Protein AF-A0A7J2MGK4-F1 (afdb_monomer)

Nearest PDB structures (foldseek):
  2l66-assembly1_B  TM=4.886E-01  e=3.885E+00  Saccharolobus solfataricus 98/2
 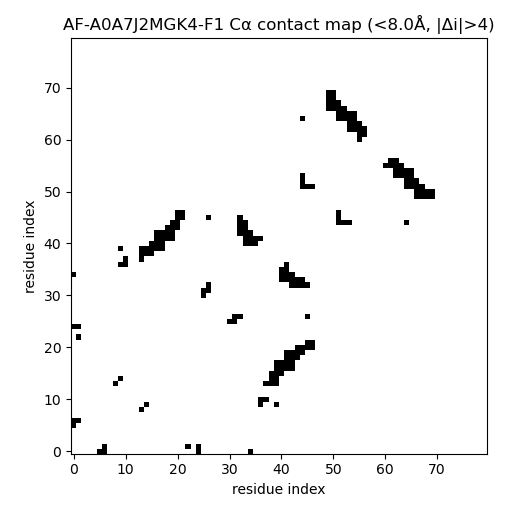 4v70-assembly1_BX  TM=2.491E-01  e=8.217E+00  Escherichia coli K-12

Radius of gyration: 16.1 Å; Cα contacts (8 Å, |Δi|>4): 97; chains: 1; bounding box: 37×25×46 Å

Mean predicted aligned error: 8.06 Å

Secondary structure (DSSP, 8-state):
---HHHHHHHHHH--S--B------SHHHH--SEE-STT--EE----SSSEEEEEEETTTTEEEEEEE-----GGGTT--

pLDDT: mean 80.58, std 14.43, range [46.41, 96.19]

Structure (mmCIF, N/CA/C/O backbone):
data_AF-A0A7J2MGK4-F1
#
_entry.id   AF-A0A7J2MGK4-F1
#
loop_
_atom_site.group_PDB
_atom_site.id
_atom_site.type_symbol
_atom_site.label_atom_id
_atom_site.label_alt_id
_atom_site.label_comp_id
_atom_site.label_asym_id
_atom_site.label_entity_id
_atom_site.label_seq_id
_atom_site.pdbx_PDB_ins_code
_atom_site.Cartn_x
_atom_site.Cartn_y
_atom_site.Cartn_z
_atom_site.occupancy
_atom_site.B_iso_or_equiv
_atom_site.auth_seq_id
_atom_site.auth_comp_id
_atom_site.auth_asym_id
_atom_site.auth_atom_id
_atom_site.pdbx_PDB_model_num
ATOM 1 N N . MET A 1 1 ? -6.752 -5.709 -3.765 1.00 61.38 1 MET A N 1
ATOM 2 C CA . MET A 1 1 ? -6.827 -6.761 -2.731 1.00 61.38 1 MET A CA 1
ATOM 3 C C . MET A 1 1 ? -7.756 -7.877 -3.202 1.00 61.38 1 MET A C 1
ATOM 5 O O . MET A 1 1 ? -8.967 -7.702 -3.134 1.00 61.38 1 MET A O 1
ATOM 9 N N . GLY A 1 2 ? -7.201 -8.987 -3.696 1.00 67.00 2 GLY A N 1
ATOM 10 C CA . GLY A 1 2 ? -7.873 -9.848 -4.690 1.00 67.00 2 GLY A CA 1
ATOM 11 C C . GLY A 1 2 ? -7.963 -11.286 -4.258 1.00 67.00 2 GLY A C 1
ATOM 12 O O . GLY A 1 2 ? -8.794 -12.040 -4.749 1.00 67.00 2 GLY A O 1
ATOM 13 N N . SER A 1 3 ? -7.188 -11.639 -3.236 1.00 81.31 3 SER A N 1
ATOM 14 C CA . SER A 1 3 ? -7.516 -12.776 -2.400 1.00 81.31 3 SER A CA 1
ATOM 15 C C . SER A 1 3 ? -8.651 -12.394 -1.455 1.00 81.31 3 SER A C 1
ATOM 17 O O . SER A 1 3 ? -8.502 -11.541 -0.572 1.00 81.31 3 SER A O 1
ATOM 19 N N . ARG A 1 4 ? -9.794 -13.072 -1.603 1.00 84.75 4 ARG A N 1
ATOM 20 C CA . ARG A 1 4 ? -10.933 -12.922 -0.689 1.00 84.75 4 ARG A CA 1
ATOM 21 C C . ARG A 1 4 ? -10.559 -13.289 0.750 1.00 84.75 4 ARG A C 1
ATOM 23 O O . ARG A 1 4 ? -11.041 -12.646 1.679 1.00 84.75 4 ARG A O 1
ATOM 30 N N . ALA A 1 5 ? -9.682 -14.277 0.930 1.00 88.31 5 ALA A N 1
ATOM 31 C CA . ALA A 1 5 ? -9.188 -14.683 2.242 1.00 88.31 5 ALA A CA 1
ATOM 32 C C . ALA A 1 5 ? -8.388 -13.558 2.917 1.00 88.31 5 ALA A C 1
ATOM 34 O O . ALA A 1 5 ? -8.663 -13.225 4.069 1.00 88.31 5 ALA A O 1
ATOM 35 N N . VAL A 1 6 ? -7.476 -12.910 2.179 1.00 87.06 6 VAL A N 1
ATOM 36 C CA . VAL A 1 6 ? -6.718 -11.751 2.683 1.00 87.06 6 VAL A CA 1
ATOM 37 C C . VAL A 1 6 ? -7.667 -10.606 3.024 1.00 87.06 6 VAL A C 1
ATOM 39 O O . VAL A 1 6 ? -7.598 -10.063 4.121 1.00 87.06 6 VAL A O 1
ATOM 42 N N . TYR A 1 7 ? -8.618 -10.281 2.146 1.00 87.62 7 TYR A N 1
ATOM 43 C CA . TYR A 1 7 ? -9.599 -9.229 2.421 1.00 87.62 7 TYR A CA 1
ATOM 44 C C . TYR A 1 7 ? -10.413 -9.489 3.700 1.00 87.62 7 TYR A C 1
ATOM 46 O O . TYR A 1 7 ? -10.596 -8.582 4.515 1.00 87.62 7 TYR A O 1
ATOM 54 N N . ASN A 1 8 ? -10.872 -10.726 3.906 1.00 91.50 8 ASN A N 1
ATOM 55 C CA . ASN A 1 8 ? -11.598 -11.114 5.116 1.00 91.50 8 ASN A CA 1
ATOM 56 C C . ASN A 1 8 ? -10.714 -11.014 6.368 1.00 91.50 8 ASN A C 1
ATOM 58 O O . ASN A 1 8 ? -11.176 -10.519 7.396 1.00 91.50 8 ASN A O 1
ATOM 62 N N . PHE A 1 9 ? -9.447 -11.428 6.281 1.00 92.38 9 PHE A N 1
ATOM 63 C CA . PHE A 1 9 ? -8.476 -11.264 7.363 1.00 92.38 9 PHE A CA 1
ATOM 64 C C . PHE A 1 9 ? -8.284 -9.783 7.723 1.00 92.38 9 PHE A C 1
ATOM 66 O O . PHE A 1 9 ? -8.403 -9.418 8.892 1.00 92.38 9 PHE A O 1
ATOM 73 N N . LEU A 1 10 ? -8.077 -8.917 6.724 1.00 92.06 10 LEU A N 1
ATOM 74 C CA . LEU A 1 10 ? -7.919 -7.474 6.926 1.00 92.06 10 LEU A CA 1
ATOM 75 C C . LEU A 1 10 ? -9.164 -6.853 7.567 1.00 92.06 10 LEU A C 1
ATOM 77 O O . LEU A 1 10 ? -9.046 -6.067 8.507 1.00 92.06 10 LEU A O 1
ATOM 81 N N . LYS A 1 11 ? -10.364 -7.235 7.115 1.00 91.75 11 LYS A N 1
ATOM 82 C CA . LYS A 1 11 ? -11.622 -6.778 7.722 1.00 91.75 11 LYS A CA 1
ATOM 83 C C . LYS A 1 11 ? -11.782 -7.230 9.169 1.00 91.75 11 LYS A C 1
ATOM 85 O O . LYS A 1 11 ? -12.243 -6.442 9.985 1.00 91.75 11 LYS A O 1
ATOM 90 N N . LYS A 1 12 ? -11.414 -8.473 9.481 1.00 95.38 12 LYS A N 1
ATOM 91 C CA . LYS A 1 12 ? -11.566 -9.046 10.823 1.00 95.38 12 LYS A CA 1
ATOM 92 C C . LYS A 1 12 ? -10.571 -8.460 11.824 1.00 95.38 12 LYS A C 1
ATOM 94 O O . LYS A 1 12 ? -10.955 -8.150 12.943 1.00 95.38 12 LYS A O 1
ATOM 99 N N . HIS A 1 13 ? -9.304 -8.350 11.437 1.00 96.00 13 HIS A N 1
ATOM 100 C CA . HIS A 1 13 ? -8.218 -8.039 12.371 1.00 96.00 13 HIS A CA 1
ATOM 101 C C . HIS A 1 13 ? -7.784 -6.574 12.353 1.00 96.00 13 HIS A C 1
ATOM 103 O O . HIS A 1 13 ? -7.089 -6.149 13.269 1.00 96.00 13 HIS A O 1
ATOM 109 N N . GLN A 1 14 ? -8.178 -5.812 11.329 1.00 95.69 14 GLN A N 1
ATOM 110 C CA . GLN A 1 14 ? -7.852 -4.393 11.167 1.00 95.69 14 GLN A CA 1
ATOM 111 C C . GLN A 1 14 ? -6.379 -4.040 11.497 1.00 95.69 14 GLN A C 1
ATOM 113 O O . GLN A 1 14 ? -6.128 -3.095 12.251 1.00 95.69 14 GLN A O 1
ATOM 118 N N . PRO A 1 15 ? -5.374 -4.771 10.959 1.00 94.50 15 PRO A N 1
ATOM 119 C CA . PRO A 1 15 ? -3.974 -4.413 11.182 1.00 94.50 15 PRO A CA 1
ATOM 120 C C . PRO A 1 15 ? -3.698 -3.011 10.623 1.00 94.50 15 PRO A C 1
ATOM 122 O O . PRO A 1 15 ? -4.245 -2.642 9.584 1.00 94.50 15 PRO A O 1
ATOM 125 N N . LYS A 1 16 ? -2.845 -2.223 11.288 1.00 93.44 16 LYS A N 1
ATOM 126 C CA . LYS A 1 16 ? -2.607 -0.821 10.893 1.00 93.44 16 LYS A CA 1
ATOM 127 C C . LYS A 1 16 ? -1.956 -0.689 9.512 1.00 93.44 16 LYS A C 1
ATOM 129 O O . LYS A 1 16 ? -2.399 0.137 8.718 1.00 93.44 16 LYS A O 1
ATOM 134 N N . LEU A 1 17 ? -0.936 -1.506 9.237 1.00 93.56 17 LEU A N 1
ATOM 135 C CA . LEU A 1 17 ? -0.105 -1.397 8.035 1.00 93.56 17 LEU A CA 1
ATOM 136 C C . LEU A 1 17 ? 0.319 -2.776 7.495 1.00 93.56 17 LEU A C 1
ATOM 138 O O . LEU A 1 17 ? 1.457 -3.200 7.689 1.00 93.56 17 LEU A O 1
ATOM 142 N N . PRO A 1 18 ? -0.587 -3.531 6.863 1.00 91.88 18 PRO A N 1
ATOM 143 C CA . PRO A 1 18 ? -0.221 -4.735 6.134 1.00 91.88 18 PRO A CA 1
ATOM 144 C C . PRO A 1 18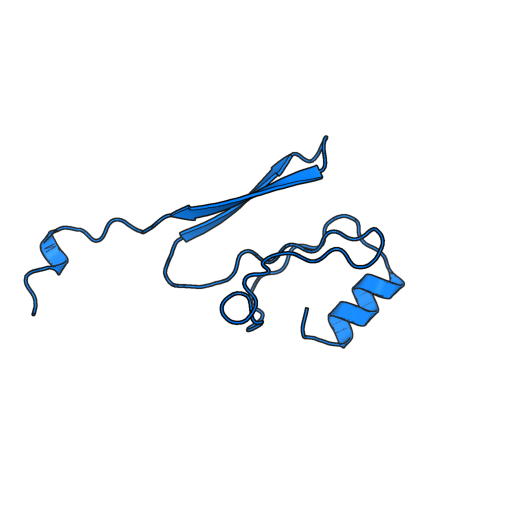 ? 0.524 -4.389 4.831 1.00 91.88 18 PRO A C 1
ATOM 146 O O . PRO A 1 18 ? 0.058 -3.594 4.007 1.00 91.88 18 PRO A O 1
ATOM 149 N N . LEU A 1 19 ? 1.692 -5.011 4.661 1.00 90.94 19 LEU A N 1
ATOM 150 C CA . LEU A 1 19 ? 2.566 -4.862 3.499 1.00 90.94 19 LEU A CA 1
ATOM 151 C C . LEU A 1 19 ? 2.500 -6.128 2.650 1.00 90.94 19 LEU A C 1
ATOM 153 O O . LEU A 1 19 ? 2.657 -7.235 3.168 1.00 90.94 19 LEU A O 1
ATOM 157 N N . HIS A 1 20 ? 2.269 -5.967 1.350 1.00 85.25 20 HIS A N 1
ATOM 158 C CA . HIS A 1 20 ? 2.099 -7.090 0.437 1.00 85.25 20 HIS A CA 1
ATOM 159 C C . HIS A 1 20 ? 3.070 -7.009 -0.739 1.00 85.25 20 HIS A C 1
ATOM 161 O O . HIS A 1 20 ? 3.192 -5.979 -1.400 1.00 85.25 20 HIS A O 1
ATOM 167 N N . GLY A 1 21 ? 3.720 -8.138 -1.015 1.00 73.12 21 GLY A N 1
ATOM 168 C CA . GLY A 1 21 ? 4.371 -8.443 -2.289 1.00 73.12 21 GLY A CA 1
ATOM 169 C C . GLY A 1 21 ? 3.646 -9.602 -2.979 1.00 73.12 21 GLY A C 1
ATOM 170 O O . GLY A 1 21 ? 2.771 -10.216 -2.371 1.00 73.12 21 GLY A O 1
ATOM 171 N N . ARG A 1 22 ? 3.998 -9.906 -4.236 1.00 70.56 22 ARG A N 1
ATOM 172 C CA . ARG A 1 22 ? 3.459 -11.041 -5.017 1.00 70.56 22 ARG A CA 1
ATOM 173 C C . ARG A 1 22 ? 1.944 -11.256 -4.884 1.00 70.56 22 ARG A C 1
ATOM 175 O O . ARG A 1 22 ? 1.492 -12.225 -4.283 1.00 70.56 22 ARG A O 1
ATOM 182 N N . ILE A 1 23 ? 1.155 -10.400 -5.526 1.00 60.34 23 ILE A N 1
ATOM 183 C CA . ILE A 1 23 ? -0.228 -10.709 -5.919 1.00 60.34 23 ILE A CA 1
ATOM 184 C C . ILE A 1 23 ? -0.454 -10.036 -7.281 1.00 60.34 23 ILE A C 1
ATOM 186 O O . ILE A 1 23 ? -0.230 -8.832 -7.406 1.00 60.34 23 ILE A O 1
ATOM 190 N N . HIS A 1 24 ? -0.863 -10.810 -8.298 1.00 52.47 24 HIS A N 1
ATOM 191 C CA . HIS A 1 24 ? -1.246 -10.347 -9.645 1.00 52.47 24 HIS A CA 1
ATOM 192 C C . HIS A 1 24 ? -2.544 -9.542 -9.607 1.00 52.47 24 HIS A C 1
ATOM 194 O O . HIS A 1 24 ? -3.571 -9.924 -10.161 1.00 52.47 24 HIS A O 1
ATOM 200 N N . GLU A 1 25 ? -2.517 -8.428 -8.902 1.00 52.38 25 GLU A N 1
ATOM 201 C CA . GLU A 1 25 ? -3.668 -7.573 -8.778 1.00 52.38 25 GLU A CA 1
ATOM 202 C C . GLU A 1 25 ? -3.350 -6.191 -9.281 1.00 52.38 25 GLU A C 1
ATOM 204 O O . GLU A 1 25 ? -2.701 -5.395 -8.604 1.00 52.38 25 GLU A O 1
ATOM 209 N N . SER A 1 26 ? -3.841 -5.976 -10.498 1.00 54.38 26 SER A N 1
ATOM 210 C CA . SER A 1 26 ? -4.581 -4.813 -10.976 1.00 54.38 26 SER A CA 1
ATOM 211 C C . SER A 1 26 ? -4.008 -3.433 -10.708 1.00 54.38 26 SER A C 1
ATOM 213 O O . SER A 1 26 ? -4.711 -2.466 -10.978 1.00 54.38 26 SER A O 1
ATOM 215 N N . HIS A 1 27 ? -2.773 -3.283 -10.236 1.00 57.91 27 HIS A N 1
ATOM 216 C CA . HIS A 1 27 ? -2.155 -1.972 -10.186 1.00 57.91 27 HIS A CA 1
ATOM 217 C C . HIS A 1 27 ? -2.111 -1.369 -11.593 1.00 57.91 27 HIS A C 1
ATOM 219 O O . HIS A 1 27 ? -2.541 -0.242 -11.792 1.00 57.91 27 HIS A O 1
ATOM 225 N N . GLU A 1 28 ? -1.741 -2.186 -12.574 1.00 59.88 28 GLU A N 1
ATOM 226 C CA . GLU A 1 28 ? -1.713 -1.812 -13.990 1.00 59.88 28 GLU A CA 1
ATOM 227 C C . GLU A 1 28 ? -3.104 -1.592 -14.593 1.00 59.88 28 GLU A C 1
ATOM 229 O O . GLU A 1 28 ? -3.265 -0.809 -15.517 1.00 59.88 28 GLU A O 1
ATOM 234 N N . VAL A 1 29 ? -4.134 -2.250 -14.053 1.00 61.00 29 VAL A N 1
ATOM 235 C CA . VAL A 1 29 ? -5.509 -2.148 -14.573 1.00 61.00 29 VAL A CA 1
ATOM 236 C C . VAL A 1 29 ? -6.286 -1.005 -13.909 1.00 61.00 29 VAL A C 1
ATOM 238 O O . VAL A 1 29 ? -7.167 -0.409 -14.516 1.00 61.00 29 VAL A O 1
ATOM 241 N N . THR A 1 30 ? -5.990 -0.695 -12.645 1.00 69.69 30 THR A N 1
ATOM 242 C CA . THR A 1 30 ? -6.782 0.231 -11.814 1.00 69.69 30 THR A CA 1
ATOM 243 C C . THR A 1 30 ? -6.020 1.478 -11.379 1.00 69.69 30 THR A C 1
ATOM 245 O O . THR A 1 30 ? -6.633 2.390 -10.828 1.00 69.69 30 THR A O 1
ATOM 248 N N . GLY A 1 31 ? -4.694 1.511 -11.540 1.00 74.56 31 GLY A N 1
ATOM 249 C CA . GLY A 1 31 ? -3.818 2.577 -11.044 1.00 74.56 31 GLY A CA 1
ATOM 250 C C . GLY A 1 31 ? -3.716 2.660 -9.515 1.00 74.56 31 GLY A C 1
ATOM 251 O O . GLY A 1 31 ? -3.073 3.567 -8.986 1.00 74.56 31 GLY A O 1
ATOM 252 N N . ARG A 1 32 ? -4.333 1.738 -8.760 1.00 81.38 32 ARG A N 1
ATOM 253 C CA . ARG A 1 32 ? -4.371 1.776 -7.287 1.00 81.38 32 ARG A CA 1
ATOM 254 C C . ARG A 1 32 ? -3.315 0.851 -6.695 1.00 81.38 32 ARG A C 1
ATOM 256 O O . ARG A 1 32 ? -3.364 -0.358 -6.890 1.00 81.38 32 ARG A O 1
ATOM 263 N N . TRP A 1 33 ? -2.318 1.413 -6.012 1.00 85.88 33 TRP A N 1
ATOM 264 C CA . TRP A 1 33 ? -1.216 0.676 -5.350 1.00 85.88 33 TRP A CA 1
ATOM 265 C C . TRP A 1 33 ? -1.421 0.569 -3.835 1.00 85.88 33 TRP A C 1
ATOM 267 O O . TRP A 1 33 ? -0.625 -0.032 -3.117 1.00 85.88 33 TRP A O 1
ATOM 277 N N . TYR A 1 34 ? -2.509 1.147 -3.332 1.00 89.44 34 TYR A N 1
ATOM 278 C CA . TYR A 1 34 ? -2.910 1.028 -1.945 1.00 89.44 34 TYR A CA 1
ATOM 279 C C . TYR A 1 34 ? -4.432 0.999 -1.819 1.00 89.44 34 TYR A C 1
ATOM 281 O O . TYR A 1 34 ? -5.170 1.403 -2.723 1.00 89.44 34 TYR A O 1
ATOM 289 N N . ALA A 1 35 ? -4.904 0.511 -0.678 1.00 88.69 35 ALA A N 1
ATOM 290 C CA . ALA A 1 35 ? -6.311 0.530 -0.306 1.00 88.69 35 ALA A CA 1
ATOM 291 C C . ALA A 1 35 ? -6.455 0.824 1.188 1.00 88.69 35 ALA A C 1
ATOM 293 O O . ALA A 1 35 ? -5.595 0.449 1.982 1.00 88.69 35 ALA A O 1
ATOM 294 N N . LYS A 1 36 ? -7.571 1.448 1.578 1.00 90.06 36 LYS A N 1
ATOM 295 C CA . LYS A 1 36 ? -7.879 1.737 2.984 1.00 90.06 36 LYS A CA 1
ATOM 296 C C . LYS A 1 3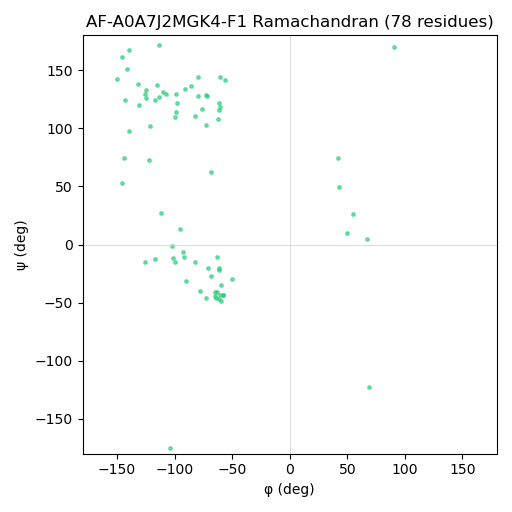6 ? -9.210 1.112 3.431 1.00 90.06 36 LYS A C 1
ATOM 298 O O . LYS A 1 36 ? -10.211 1.820 3.546 1.00 90.06 36 LYS A O 1
ATOM 303 N N . PRO A 1 37 ? -9.289 -0.220 3.609 1.00 86.25 37 PRO A N 1
ATOM 304 C CA . PRO A 1 37 ? -10.480 -0.856 4.162 1.00 86.25 37 PRO A CA 1
ATOM 305 C C . PRO A 1 37 ? -10.604 -0.565 5.666 1.00 86.25 37 PRO A C 1
ATOM 307 O O . PRO A 1 37 ? -9.927 -1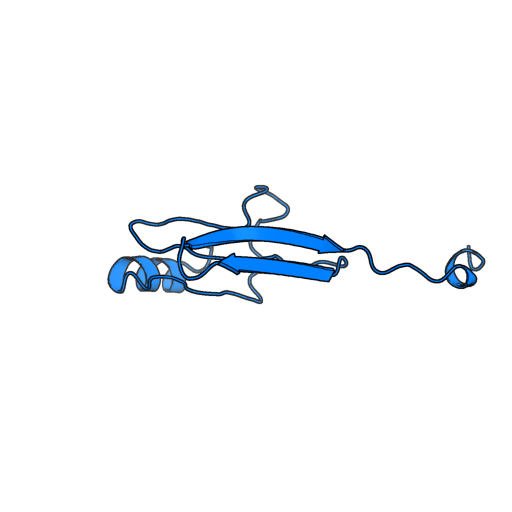.181 6.490 1.00 86.25 37 PRO A O 1
ATOM 310 N N . GLY A 1 38 ? -11.501 0.354 6.025 1.00 89.69 38 GLY A N 1
ATOM 311 C CA . GLY A 1 38 ? -11.691 0.766 7.417 1.00 89.69 38 GLY A CA 1
ATOM 312 C C . GLY A 1 38 ? -10.485 1.553 7.932 1.00 89.69 38 GLY A C 1
ATOM 313 O O . GLY A 1 38 ? -10.116 2.577 7.355 1.00 89.69 38 GLY A O 1
ATOM 314 N N . MET A 1 39 ? -9.867 1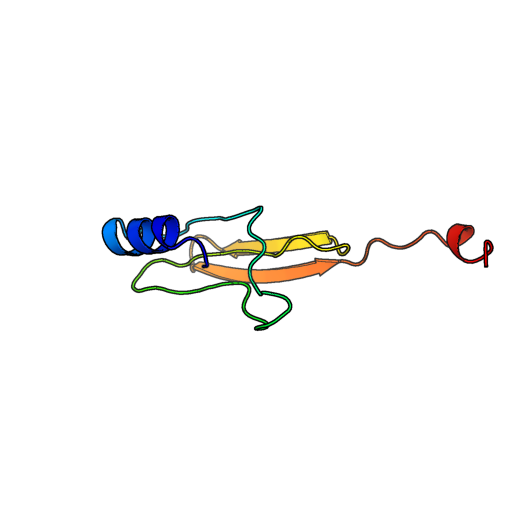.074 9.012 1.00 92.25 39 MET A N 1
ATOM 315 C CA . MET A 1 39 ? -8.687 1.706 9.624 1.00 92.25 39 MET A CA 1
ATOM 316 C C . MET A 1 39 ? -7.359 1.166 9.081 1.00 92.25 39 MET A C 1
ATOM 318 O O . MET A 1 39 ? -6.303 1.734 9.348 1.00 92.25 39 MET A O 1
ATOM 322 N N . THR A 1 40 ? -7.405 0.078 8.320 1.00 93.19 40 THR A N 1
ATOM 323 C CA . THR A 1 40 ? -6.226 -0.577 7.759 1.00 93.19 40 THR A CA 1
ATOM 324 C C . THR A 1 40 ? -5.734 0.149 6.518 1.00 93.19 40 THR A C 1
ATOM 326 O O . THR A 1 40 ? -6.509 0.334 5.582 1.00 93.19 40 THR A O 1
ATOM 329 N N . ILE A 1 41 ? -4.445 0.496 6.469 1.00 93.12 41 ILE A N 1
ATOM 330 C CA . ILE A 1 41 ? -3.777 0.992 5.258 1.00 93.12 41 ILE A CA 1
ATOM 331 C C . ILE A 1 41 ? -3.001 -0.162 4.635 1.00 93.12 41 ILE A C 1
ATOM 333 O O . ILE A 1 41 ? -1.998 -0.617 5.168 1.00 93.12 41 ILE A O 1
ATOM 337 N N . CYS A 1 42 ? -3.476 -0.641 3.498 1.00 91.38 42 CYS A N 1
ATOM 338 C CA . CYS A 1 42 ? -2.864 -1.733 2.768 1.00 91.38 42 CYS A CA 1
ATOM 339 C C . CYS A 1 42 ? -1.990 -1.199 1.636 1.00 91.38 42 CYS A C 1
ATOM 341 O O . CYS A 1 42 ? -2.521 -0.554 0.730 1.00 91.38 42 CYS A O 1
ATOM 343 N N . ILE A 1 43 ? -0.699 -1.536 1.640 1.00 91.00 43 ILE A N 1
ATOM 344 C CA . ILE A 1 43 ? 0.271 -1.095 0.627 1.00 91.00 43 ILE A CA 1
ATOM 345 C C . ILE A 1 43 ? 0.704 -2.272 -0.256 1.00 91.00 43 ILE A C 1
ATOM 347 O O . ILE A 1 43 ? 1.087 -3.330 0.249 1.00 91.00 43 ILE A O 1
ATOM 351 N N . GLN A 1 44 ? 0.665 -2.068 -1.574 1.00 88.44 44 GLN A N 1
ATOM 352 C CA . GLN A 1 44 ? 1.165 -2.996 -2.587 1.00 88.44 44 GLN A CA 1
ATOM 353 C C . GLN A 1 44 ? 1.875 -2.211 -3.712 1.00 88.44 44 GLN A C 1
ATOM 355 O O . GLN A 1 44 ? 1.212 -1.725 -4.630 1.00 88.44 44 GLN A O 1
ATOM 360 N N . PRO A 1 45 ? 3.216 -2.093 -3.680 1.00 85.62 45 PRO A N 1
ATOM 361 C CA . PRO A 1 45 ? 3.974 -1.286 -4.644 1.00 85.62 45 PRO A CA 1
ATOM 362 C C . PRO A 1 45 ? 3.846 -1.736 -6.107 1.00 85.62 45 PRO A C 1
ATOM 364 O O . PRO A 1 45 ? 4.095 -0.940 -7.008 1.00 85.62 45 PRO A O 1
ATOM 367 N N . GLY A 1 46 ? 3.445 -2.981 -6.367 1.00 80.88 46 GLY A N 1
ATOM 368 C CA . GLY A 1 46 ? 3.537 -3.594 -7.696 1.00 80.88 46 GLY A CA 1
ATOM 369 C C . GLY A 1 46 ? 4.869 -4.326 -7.893 1.00 80.88 46 GLY A C 1
ATOM 370 O O . GLY A 1 46 ? 5.745 -4.265 -7.037 1.00 80.88 46 GLY A O 1
ATOM 371 N N . GLN A 1 47 ? 4.980 -5.086 -8.984 1.00 72.12 47 GLN A N 1
ATOM 372 C CA . GLN A 1 47 ? 6.095 -6.011 -9.238 1.00 72.12 47 GLN A CA 1
ATOM 373 C C . GLN A 1 47 ? 6.424 -6.082 -10.742 1.00 72.12 47 GLN A C 1
ATOM 375 O O . GLN A 1 47 ? 6.393 -7.162 -11.329 1.00 72.12 47 GLN A O 1
ATOM 380 N N . LEU A 1 48 ? 6.645 -4.929 -11.375 1.00 70.69 48 LEU A N 1
ATOM 381 C CA . LEU A 1 48 ? 7.012 -4.838 -12.794 1.00 70.69 48 LEU A CA 1
ATOM 382 C C . LE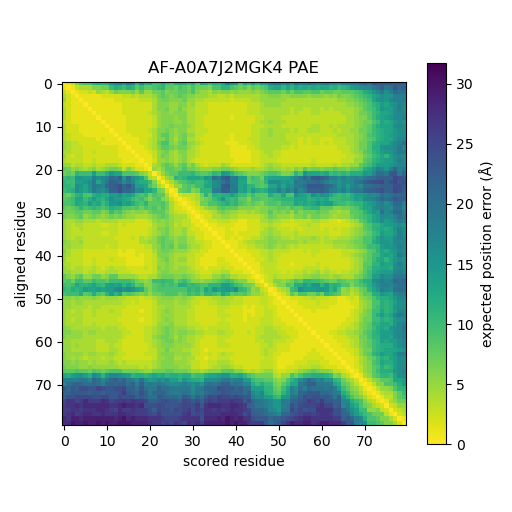U A 1 48 ? 8.508 -4.532 -12.987 1.00 70.69 48 LEU A C 1
ATOM 384 O O . LEU A 1 48 ? 9.253 -4.489 -12.013 1.00 70.69 48 LEU A O 1
ATOM 388 N N . ASP A 1 49 ? 8.905 -4.330 -14.249 1.00 67.44 49 ASP A N 1
ATOM 389 C CA . ASP A 1 49 ? 10.284 -4.149 -14.729 1.00 67.44 49 ASP A CA 1
ATOM 390 C C . ASP A 1 49 ? 11.005 -2.918 -14.148 1.00 67.44 49 ASP A C 1
ATOM 392 O O . ASP A 1 49 ? 12.233 -2.877 -14.105 1.00 67.44 49 ASP A O 1
ATOM 396 N N . GLU A 1 50 ? 10.259 -1.917 -13.673 1.00 77.69 50 GLU A N 1
ATOM 397 C CA . GLU A 1 50 ? 10.818 -0.744 -12.995 1.00 77.69 50 GLU A CA 1
ATOM 398 C C . GLU A 1 50 ? 11.026 -1.024 -11.499 1.00 77.69 50 GLU A C 1
ATOM 400 O O . GLU A 1 50 ? 10.137 -1.544 -10.810 1.00 77.69 50 GLU A O 1
ATOM 405 N N . PHE A 1 51 ? 12.178 -0.612 -10.961 1.00 84.06 51 PHE A N 1
ATOM 40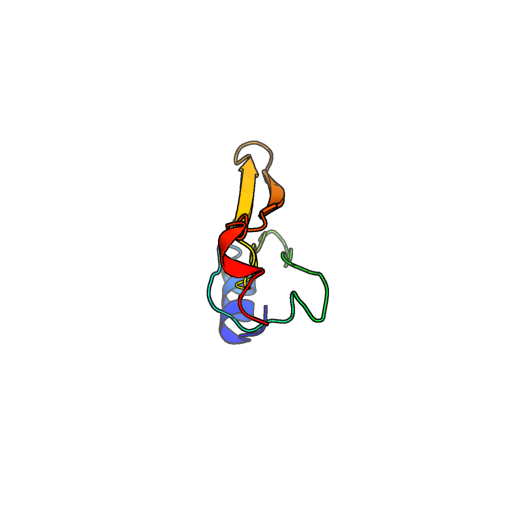6 C CA . PHE A 1 51 ? 12.443 -0.700 -9.529 1.00 84.06 51 PHE A CA 1
ATOM 407 C C . PHE A 1 51 ? 11.419 0.156 -8.781 1.00 84.06 51 PHE A C 1
ATOM 409 O O . PHE A 1 51 ? 11.348 1.366 -8.962 1.00 84.06 51 PHE A O 1
ATOM 416 N N . THR A 1 52 ? 10.578 -0.474 -7.963 1.00 87.31 52 THR A N 1
ATOM 417 C CA . THR A 1 52 ? 9.445 0.202 -7.324 1.00 87.31 52 THR A CA 1
ATOM 418 C C . THR A 1 52 ? 9.486 0.015 -5.817 1.00 87.31 52 THR A C 1
ATOM 420 O O . THR A 1 52 ? 9.553 -1.112 -5.326 1.00 87.31 52 THR A O 1
ATOM 423 N N . TYR A 1 53 ? 9.371 1.113 -5.073 1.00 90.19 53 TYR A N 1
ATOM 424 C CA . TYR A 1 53 ? 9.332 1.106 -3.612 1.00 90.19 53 TYR A CA 1
ATOM 425 C C . TYR A 1 53 ? 8.315 2.108 -3.062 1.00 90.19 53 TYR A C 1
ATOM 427 O O . TYR A 1 53 ? 7.766 2.942 -3.783 1.00 90.19 53 TYR A O 1
ATOM 435 N N . VAL A 1 54 ? 8.028 1.993 -1.764 1.00 92.88 54 VAL A N 1
ATOM 436 C CA . VAL A 1 54 ? 7.181 2.936 -1.027 1.00 92.88 54 VAL A CA 1
ATOM 437 C C . VAL A 1 54 ? 7.960 3.451 0.170 1.00 92.88 54 VAL A C 1
ATOM 439 O O . VAL A 1 54 ? 8.445 2.657 0.975 1.00 92.88 54 VAL A O 1
ATOM 442 N N . MET A 1 55 ? 8.052 4.770 0.297 1.00 95.25 55 MET A N 1
ATOM 443 C CA . MET A 1 55 ? 8.534 5.418 1.513 1.00 95.25 55 MET A CA 1
ATOM 444 C C . MET A 1 55 ? 7.346 5.699 2.421 1.00 95.25 55 MET A C 1
ATOM 446 O O . MET A 1 55 ? 6.318 6.180 1.952 1.00 95.25 55 MET A O 1
ATOM 450 N N . ILE A 1 56 ? 7.475 5.375 3.707 1.00 95.94 56 ILE A N 1
ATOM 451 C CA . ILE A 1 56 ? 6.405 5.533 4.695 1.00 95.94 56 ILE A CA 1
ATOM 452 C C . ILE A 1 56 ? 6.975 6.248 5.914 1.00 95.94 56 ILE A C 1
ATOM 454 O O . ILE A 1 56 ? 7.877 5.734 6.574 1.00 95.94 56 ILE A 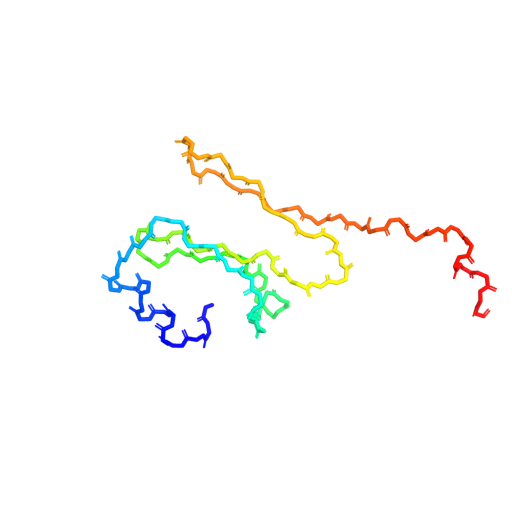O 1
ATOM 458 N N . ASP A 1 57 ? 6.414 7.405 6.244 1.00 96.19 57 ASP A N 1
ATOM 459 C CA . ASP A 1 57 ? 6.632 8.050 7.533 1.00 96.19 57 ASP A CA 1
ATOM 460 C C . ASP A 1 57 ? 5.694 7.410 8.561 1.00 96.19 57 ASP A C 1
ATOM 462 O O . ASP A 1 57 ? 4.478 7.589 8.515 1.00 96.19 57 ASP A O 1
ATOM 466 N N . LEU A 1 58 ? 6.256 6.652 9.502 1.00 93.75 58 LEU A N 1
ATOM 467 C CA . LEU A 1 58 ? 5.483 5.933 10.519 1.00 93.75 58 LEU A CA 1
ATOM 468 C C . LEU A 1 58 ? 4.847 6.851 11.572 1.00 93.75 58 LEU A C 1
ATOM 470 O O . LEU A 1 58 ? 3.896 6.437 12.234 1.00 93.75 58 LEU A O 1
ATOM 474 N N . SER A 1 59 ? 5.348 8.077 11.740 1.00 95.44 59 SER A N 1
ATOM 475 C CA . SER A 1 59 ? 4.797 9.038 12.702 1.00 95.44 59 SER A CA 1
ATOM 476 C C . SER A 1 59 ? 3.521 9.692 12.173 1.00 95.44 59 SER A C 1
ATOM 478 O O . SER A 1 59 ? 2.544 9.845 12.906 1.00 95.44 59 SER A O 1
ATOM 480 N N . THR A 1 60 ? 3.502 10.023 10.880 1.00 95.69 60 THR A N 1
ATOM 481 C CA . THR A 1 60 ? 2.367 10.688 10.224 1.00 95.69 60 THR A CA 1
ATOM 482 C C . THR A 1 60 ? 1.493 9.734 9.417 1.00 95.69 60 THR A C 1
ATOM 484 O O . THR A 1 60 ? 0.396 10.109 9.000 1.00 95.69 60 THR A O 1
ATOM 487 N N . MET A 1 61 ? 1.961 8.504 9.191 1.00 93.12 61 MET A N 1
ATOM 488 C CA . MET A 1 61 ? 1.377 7.526 8.270 1.00 93.12 61 MET A CA 1
ATOM 489 C C . MET A 1 61 ? 1.215 8.069 6.842 1.00 93.12 61 MET A C 1
ATOM 491 O O . MET A 1 61 ? 0.338 7.617 6.103 1.00 93.12 61 MET A O 1
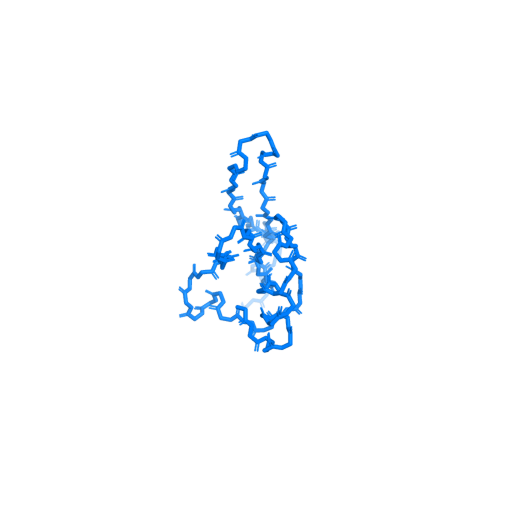ATOM 495 N N . LYS A 1 62 ? 2.048 9.040 6.448 1.00 95.25 62 LYS A N 1
ATOM 496 C CA . LYS A 1 62 ? 2.164 9.497 5.060 1.00 95.25 62 LYS A CA 1
ATOM 497 C C . LYS A 1 62 ? 3.036 8.527 4.281 1.00 95.25 62 LYS A C 1
ATOM 499 O O . LYS A 1 62 ? 3.981 7.961 4.829 1.00 95.25 62 LYS A O 1
ATOM 504 N N . PHE A 1 63 ? 2.704 8.319 3.015 1.00 95.12 63 PHE A N 1
ATOM 505 C CA . PHE A 1 63 ? 3.424 7.381 2.175 1.00 95.12 63 PHE A CA 1
ATOM 506 C C . PHE A 1 63 ? 3.389 7.799 0.711 1.00 95.12 63 PHE A C 1
ATOM 508 O O . PHE A 1 63 ? 2.354 8.234 0.210 1.00 95.12 63 PHE A O 1
ATOM 515 N N . ASP A 1 64 ? 4.510 7.584 0.032 1.00 94.31 64 ASP A N 1
ATOM 516 C CA . ASP A 1 64 ? 4.711 7.913 -1.374 1.00 94.31 64 ASP A CA 1
ATOM 517 C C . ASP A 1 64 ? 5.312 6.714 -2.096 1.00 94.31 64 ASP A C 1
ATOM 519 O O . ASP A 1 64 ? 6.195 6.027 -1.574 1.00 94.31 64 ASP A O 1
ATOM 523 N N . ARG A 1 65 ? 4.820 6.448 -3.305 1.00 91.31 65 ARG A N 1
ATOM 524 C CA . ARG A 1 65 ? 5.341 5.389 -4.167 1.00 91.31 65 ARG A CA 1
ATOM 525 C C . ARG A 1 65 ? 6.291 5.986 -5.184 1.00 91.31 65 ARG A C 1
ATOM 527 O O . ARG A 1 65 ? 5.915 6.904 -5.909 1.00 91.31 65 ARG A O 1
ATOM 534 N N . VAL A 1 66 ? 7.470 5.393 -5.282 1.00 90.19 66 VAL A N 1
ATOM 535 C CA . VAL A 1 66 ? 8.502 5.779 -6.237 1.00 90.19 66 VAL A CA 1
ATOM 536 C C . VAL A 1 66 ? 8.724 4.633 -7.214 1.00 90.19 66 VAL A C 1
ATOM 538 O O . VAL A 1 66 ? 8.754 3.465 -6.819 1.00 90.19 66 VAL A O 1
ATOM 541 N N . LYS A 1 67 ? 8.848 4.985 -8.492 1.00 88.00 67 LYS A N 1
ATOM 542 C CA . LYS A 1 67 ? 9.290 4.097 -9.563 1.00 88.00 67 LYS A CA 1
ATOM 543 C C . LYS A 1 67 ? 10.590 4.658 -10.122 1.00 88.00 67 LYS A C 1
ATOM 545 O O . LYS A 1 67 ? 10.627 5.817 -10.528 1.00 88.00 67 LYS A O 1
ATOM 550 N N . GLU A 1 68 ? 11.630 3.847 -10.136 1.00 85.06 68 GLU A N 1
ATOM 551 C CA . GLU A 1 68 ? 12.916 4.162 -10.734 1.00 85.06 68 GLU A CA 1
ATOM 552 C C . GLU A 1 68 ? 13.126 3.245 -11.934 1.00 85.06 68 GLU A C 1
ATOM 554 O O . GLU A 1 68 ? 13.023 2.018 -11.850 1.00 85.06 68 GLU A O 1
ATOM 559 N N . GLN A 1 69 ? 13.427 3.854 -13.074 1.00 74.44 69 GLN A N 1
ATOM 560 C CA . GLN A 1 69 ? 13.889 3.106 -14.229 1.00 74.44 69 GLN A CA 1
ATOM 561 C C . GLN A 1 69 ? 15.313 2.654 -13.952 1.00 74.44 69 GLN A C 1
ATOM 563 O O . GLN A 1 69 ? 16.171 3.462 -13.596 1.00 74.44 69 GLN A O 1
ATOM 568 N N . CYS A 1 70 ? 15.572 1.360 -14.128 1.00 65.19 70 CYS A N 1
ATOM 569 C CA . CYS A 1 70 ? 16.946 0.902 -14.194 1.00 65.19 70 CYS A CA 1
ATOM 570 C C . CYS A 1 70 ? 17.586 1.592 -15.410 1.00 65.19 70 CYS A C 1
ATOM 572 O O . CYS A 1 70 ? 17.044 1.456 -16.513 1.00 65.19 70 CYS A O 1
ATOM 574 N N . PRO A 1 71 ? 18.680 2.360 -15.256 1.00 62.38 71 PRO A N 1
ATOM 575 C CA . PRO A 1 71 ? 19.367 2.914 -16.408 1.00 62.38 71 PRO A CA 1
ATOM 576 C C . PRO A 1 71 ? 19.875 1.743 -17.247 1.00 62.38 71 PRO A C 1
ATOM 578 O O . PRO A 1 71 ? 20.801 1.039 -16.849 1.00 62.38 71 PRO A O 1
ATOM 581 N N . VAL A 1 72 ? 19.244 1.509 -18.399 1.00 63.94 72 VAL A N 1
ATOM 582 C CA . VAL A 1 72 ? 19.762 0.576 -19.401 1.00 63.94 72 VAL A CA 1
ATOM 583 C C . VAL A 1 72 ? 21.132 1.097 -19.832 1.00 63.94 72 VAL A C 1
ATOM 585 O O . VAL A 1 72 ? 21.213 2.225 -20.332 1.00 63.94 72 VAL A O 1
ATOM 588 N N . PRO A 1 73 ? 22.219 0.331 -19.620 1.00 61.44 73 PRO A N 1
ATOM 589 C CA . PRO A 1 73 ? 23.536 0.747 -20.064 1.00 61.44 73 PRO A CA 1
ATOM 590 C C . PRO A 1 73 ? 23.503 1.010 -21.576 1.00 61.44 73 PRO A C 1
ATOM 592 O O . PRO A 1 73 ? 22.874 0.232 -22.301 1.00 61.44 73 PRO A O 1
ATOM 595 N N . PRO A 1 74 ? 24.203 2.044 -22.076 1.00 60.88 74 PRO A N 1
ATOM 596 C CA . PRO A 1 74 ? 24.227 2.374 -23.502 1.00 60.88 74 PRO A CA 1
ATOM 597 C C . PRO A 1 74 ? 24.553 1.179 -24.414 1.00 60.88 74 PRO A C 1
ATOM 599 O O . PRO A 1 74 ? 24.036 1.089 -25.520 1.00 60.88 74 PRO A O 1
ATOM 602 N N . SER A 1 75 ? 25.337 0.212 -23.921 1.00 64.38 75 SER A N 1
ATOM 603 C CA . SER A 1 75 ? 25.750 -0.994 -24.651 1.00 64.38 75 SER A CA 1
ATOM 604 C C . SER A 1 75 ? 24.611 -1.938 -25.059 1.00 64.38 75 SER A C 1
ATOM 606 O O . SER A 1 75 ? 24.855 -2.875 -25.811 1.00 64.38 75 SER A O 1
ATOM 608 N N . PHE A 1 76 ? 23.388 -1.741 -24.558 1.00 58.59 76 PHE A N 1
ATOM 609 C CA . PHE A 1 76 ? 22.218 -2.544 -24.936 1.00 58.59 76 PHE A CA 1
ATOM 610 C C . PHE A 1 76 ? 21.404 -1.955 -26.101 1.00 58.59 76 PHE A C 1
ATOM 612 O O . PHE A 1 76 ? 20.493 -2.626 -26.586 1.00 58.59 76 PHE A O 1
ATOM 619 N N . TYR A 1 77 ? 21.719 -0.743 -26.577 1.00 58.22 77 TYR A N 1
ATOM 620 C CA . TYR A 1 77 ? 21.016 -0.127 -27.713 1.00 58.22 77 TYR A CA 1
ATOM 621 C C . TYR A 1 77 ? 21.512 -0.607 -29.093 1.00 58.22 77 TYR A C 1
ATOM 623 O O . TYR A 1 77 ? 20.779 -0.453 -30.065 1.00 58.22 77 TYR A O 1
ATOM 631 N N . ASP A 1 78 ? 22.682 -1.254 -29.175 1.00 54.47 78 ASP A N 1
ATOM 632 C CA . ASP A 1 78 ? 23.342 -1.635 -30.442 1.00 54.47 78 ASP A CA 1
ATOM 633 C C . ASP A 1 78 ? 23.054 -3.075 -30.929 1.00 54.47 78 ASP A C 1
ATOM 635 O O . ASP A 1 78 ? 23.733 -3.582 -31.819 1.00 54.47 78 ASP A O 1
ATOM 639 N N . LEU A 1 79 ? 22.059 -3.770 -30.363 1.00 53.50 79 LEU A N 1
ATOM 640 C CA . LEU A 1 79 ? 21.709 -5.155 -30.742 1.00 53.50 79 LEU A CA 1
ATOM 641 C C . LEU A 1 79 ? 20.341 -5.294 -31.446 1.00 53.50 79 LEU A C 1
ATOM 643 O O . LEU A 1 79 ? 19.720 -6.355 -31.361 1.00 53.50 79 LEU A O 1
ATOM 647 N N . LYS A 1 80 ? 19.856 -4.256 -32.137 1.00 46.41 80 LYS A N 1
ATOM 648 C CA . LYS A 1 80 ? 18.652 -4.338 -32.987 1.00 46.41 80 LYS A CA 1
ATOM 649 C C . LYS A 1 80 ? 18.953 -4.127 -34.460 1.00 46.41 80 LYS A C 1
ATOM 651 O O . LYS A 1 80 ? 19.735 -3.206 -34.767 1.00 46.41 80 LYS A O 1
#

Solvent-accessible surface area (backbone atoms only — not comparable to full-atom values): 5226 Å² total; per-residue (Å²): 133,81,50,65,68,58,49,52,48,44,70,73,66,48,52,63,70,52,79,50,77,95,69,99,59,53,32,92,77,67,74,50,44,58,49,62,69,81,82,14,42,36,43,35,70,69,89,65,93,44,52,52,46,69,54,68,44,83,89,79,69,48,70,49,78,49,77,42,76,72,80,75,59,76,85,70,73,79,80,121

Sequence (80 aa):
MGSRAVYNFLKKHQPKLPLHGRIHESHEVTGRWYAKPGMTICIQPGQLDEFTYVMIDLSTMKFDRVKEQCPVPPSFYDLK

Foldseek 3Di:
DPPPVVVVVCLVPVDQEAEDDDDPDDCVPPVDQWDCDDNHIYGHQDDDQWDKDKDADPVVRDIDIDTHHDPDPPVVVPPD